Protein AF-B9EUJ3-F1 (afdb_monomer_lite)

pLDDT: mean 70.56, std 22.45, range [33.31, 98.31]

InterPro domains:
  IPR015418 Chromatin modification-related protein Eaf6 [PF09340] (2-78)
  IPR015418 Chromatin modification-related protein Eaf6 [PTHR13476] (1-131)

Structure (mmCIF, N/CA/C/O backbone):
data_AF-B9EUJ3-F1
#
_entry.id   AF-B9EUJ3-F1
#
loop_
_atom_site.group_PDB
_atom_site.id
_atom_site.type_symbol
_atom_site.label_atom_id
_atom_site.label_alt_id
_atom_site.label_comp_id
_atom_site.label_asym_id
_atom_site.label_entity_id
_atom_site.label_seq_id
_atom_site.pdbx_PDB_ins_code
_atom_site.Cartn_x
_atom_site.Cartn_y
_atom_site.Cartn_z
_atom_site.occupancy
_atom_site.B_iso_or_equiv
_atom_site.auth_seq_id
_atom_site.auth_comp_id
_atom_site.auth_asym_id
_atom_site.auth_atom_id
_atom_site.pdbx_PDB_model_num
ATOM 1 N N . MET A 1 1 ? 18.087 -2.895 -30.572 1.00 85.31 1 MET A N 1
ATOM 2 C CA . MET A 1 1 ? 16.834 -2.181 -30.228 1.00 85.31 1 MET A CA 1
ATOM 3 C C . MET A 1 1 ? 15.946 -3.010 -29.300 1.00 85.31 1 MET A C 1
ATOM 5 O O . MET A 1 1 ? 15.678 -2.553 -28.199 1.00 85.31 1 MET A O 1
ATOM 9 N N . LEU A 1 2 ? 15.560 -4.239 -29.675 1.00 95.38 2 LEU A N 1
ATOM 10 C CA . LEU A 1 2 ? 14.722 -5.115 -28.837 1.00 95.38 2 LEU A CA 1
ATOM 11 C C . LEU A 1 2 ? 15.351 -5.483 -27.478 1.00 95.38 2 LEU A C 1
ATOM 13 O O . LEU A 1 2 ? 14.677 -5.402 -26.458 1.00 95.38 2 LEU A O 1
ATOM 17 N N . SER A 1 3 ? 16.642 -5.834 -27.448 1.00 95.81 3 SER A N 1
ATOM 18 C CA . SER A 1 3 ? 17.356 -6.182 -26.207 1.00 95.81 3 SER A CA 1
ATOM 19 C C . SER A 1 3 ? 17.305 -5.060 -25.167 1.00 95.81 3 SER A C 1
ATOM 21 O O . SER A 1 3 ? 16.918 -5.293 -24.028 1.00 95.81 3 SER A O 1
ATOM 23 N N . ALA A 1 4 ? 17.597 -3.825 -25.581 1.00 96.25 4 ALA A N 1
ATOM 24 C CA . ALA A 1 4 ? 17.530 -2.649 -24.718 1.00 96.25 4 ALA A CA 1
ATOM 25 C C . ALA A 1 4 ? 16.116 -2.409 -24.155 1.00 96.25 4 ALA A C 1
ATOM 27 O O . ALA A 1 4 ? 15.971 -2.064 -22.983 1.00 96.25 4 ALA A O 1
ATOM 28 N N . LEU A 1 5 ? 15.067 -2.634 -24.959 1.00 97.56 5 LEU A N 1
ATOM 29 C CA . LEU A 1 5 ? 13.678 -2.537 -24.496 1.00 97.56 5 LEU A CA 1
ATOM 30 C C . LEU A 1 5 ? 13.334 -3.628 -23.473 1.00 97.56 5 LEU A C 1
ATOM 32 O O . LEU A 1 5 ? 12.688 -3.333 -22.470 1.00 97.56 5 LEU A O 1
ATOM 36 N N . MET A 1 6 ? 13.795 -4.864 -23.684 1.00 97.69 6 MET A N 1
ATOM 37 C CA . MET A 1 6 ? 13.608 -5.961 -22.725 1.00 97.69 6 MET A CA 1
ATOM 38 C C . MET A 1 6 ? 14.327 -5.686 -21.400 1.00 97.69 6 MET A C 1
ATOM 40 O O . MET A 1 6 ? 13.726 -5.855 -20.340 1.00 97.69 6 MET A O 1
ATOM 44 N N . SER A 1 7 ? 15.566 -5.188 -21.444 1.00 97.50 7 SER A N 1
ATOM 45 C CA . SER A 1 7 ? 16.309 -4.785 -20.244 1.00 97.50 7 SER A CA 1
ATOM 46 C C . SER A 1 7 ? 15.618 -3.641 -19.503 1.00 97.50 7 SER A C 1
ATOM 48 O O . SER A 1 7 ? 15.492 -3.691 -18.282 1.00 97.50 7 SER A O 1
ATOM 50 N N . LYS A 1 8 ? 15.109 -2.634 -20.227 1.00 97.81 8 LYS A N 1
ATOM 51 C CA . LYS A 1 8 ? 14.349 -1.532 -19.620 1.00 97.81 8 LYS A CA 1
ATOM 52 C C . LYS A 1 8 ? 13.073 -2.036 -18.945 1.00 97.81 8 LYS A C 1
ATOM 54 O O . LYS A 1 8 ? 12.788 -1.625 -17.826 1.00 97.81 8 LYS A O 1
ATOM 59 N N . ARG A 1 9 ? 12.331 -2.942 -19.593 1.00 97.69 9 ARG A N 1
ATOM 60 C CA . ARG A 1 9 ? 11.136 -3.566 -19.005 1.00 97.69 9 ARG A CA 1
ATOM 61 C C . ARG A 1 9 ? 11.478 -4.306 -17.712 1.00 97.69 9 ARG A C 1
ATOM 63 O O . ARG A 1 9 ? 10.799 -4.094 -16.718 1.00 97.69 9 ARG A O 1
ATOM 70 N N . ALA A 1 10 ? 12.536 -5.117 -17.718 1.00 98.00 10 ALA A N 1
ATOM 71 C CA . ALA A 1 10 ? 12.971 -5.856 -16.535 1.00 98.00 10 ALA A CA 1
ATOM 72 C C . ALA A 1 10 ? 13.354 -4.919 -15.376 1.00 98.00 10 ALA A C 1
ATOM 74 O O . ALA A 1 10 ? 12.935 -5.143 -14.246 1.00 98.00 10 ALA A O 1
ATOM 75 N N . LYS A 1 11 ? 14.074 -3.825 -15.665 1.00 98.06 11 LYS A N 1
ATOM 76 C CA . LYS A 1 11 ? 14.434 -2.819 -14.656 1.00 98.06 11 LYS A CA 1
ATOM 77 C C . LYS A 1 11 ? 13.201 -2.165 -14.030 1.00 98.06 11 LYS A C 1
ATOM 79 O O . LYS A 1 11 ? 13.127 -2.064 -12.815 1.00 98.06 11 LYS A O 1
ATOM 84 N N . LEU A 1 12 ? 12.227 -1.766 -14.850 1.00 98.25 12 LEU A N 1
ATOM 85 C CA . LEU A 1 12 ? 10.984 -1.160 -14.363 1.00 98.25 12 LEU A CA 1
ATOM 86 C C . LEU A 1 12 ? 10.153 -2.133 -13.521 1.00 98.25 12 LEU A C 1
ATOM 88 O O . LEU A 1 12 ? 9.542 -1.720 -12.544 1.00 98.25 12 LEU A O 1
ATOM 92 N N . GLN A 1 13 ? 10.134 -3.418 -13.880 1.00 97.81 13 GLN A N 1
ATOM 93 C CA . GLN A 1 13 ? 9.446 -4.443 -13.092 1.00 97.81 13 GLN A CA 1
ATOM 94 C C . GLN A 1 13 ? 10.099 -4.649 -11.722 1.00 97.81 13 GLN A C 1
ATOM 96 O O . GLN A 1 13 ? 9.392 -4.818 -10.732 1.00 97.81 13 GLN A O 1
ATOM 101 N N . GLU A 1 14 ? 11.430 -4.606 -11.654 1.00 98.12 14 GLU A N 1
ATOM 102 C CA . GLU A 1 14 ? 12.149 -4.696 -10.382 1.00 98.12 14 GLU A CA 1
ATOM 103 C C . GLU A 1 14 ? 11.945 -3.440 -9.523 1.00 98.12 14 GLU A C 1
ATOM 105 O O . GLU A 1 14 ? 11.680 -3.542 -8.328 1.00 98.12 14 GLU A O 1
ATOM 110 N N . GLU A 1 15 ? 11.993 -2.251 -10.132 1.00 98.31 15 GLU A N 1
ATOM 111 C CA . GLU A 1 15 ? 11.706 -0.989 -9.439 1.00 98.31 15 GLU A CA 1
ATOM 112 C C . GLU A 1 15 ? 10.272 -0.961 -8.890 1.00 98.31 15 GLU A C 1
ATOM 114 O O . GLU A 1 15 ? 10.076 -0.593 -7.733 1.00 98.31 15 GLU A O 1
ATOM 119 N N . LEU A 1 16 ? 9.283 -1.415 -9.673 1.00 97.88 16 LEU A N 1
ATOM 120 C CA . LEU A 1 16 ? 7.895 -1.544 -9.222 1.00 97.88 16 LEU A CA 1
ATOM 121 C C . LEU A 1 16 ? 7.796 -2.460 -7.997 1.00 97.88 16 LEU A C 1
ATOM 123 O O . LEU A 1 16 ? 7.251 -2.050 -6.977 1.00 97.88 16 LEU A O 1
ATOM 127 N N . ARG A 1 17 ? 8.390 -3.657 -8.067 1.00 97.69 17 ARG A N 1
ATOM 128 C CA . ARG A 1 17 ? 8.385 -4.623 -6.960 1.00 97.69 17 ARG A CA 1
ATOM 129 C C . ARG A 1 17 ? 9.043 -4.062 -5.699 1.00 97.69 17 ARG A C 1
ATOM 131 O O . ARG A 1 17 ? 8.573 -4.314 -4.592 1.00 97.69 17 ARG A O 1
ATOM 138 N N . SER A 1 18 ? 10.128 -3.306 -5.860 1.00 98.19 18 SER A N 1
ATOM 139 C CA . SER A 1 18 ? 10.814 -2.636 -4.753 1.00 98.19 18 SER A CA 1
ATOM 140 C C . SER A 1 18 ? 9.899 -1.623 -4.058 1.00 98.19 18 SER A C 1
ATOM 142 O O . SER A 1 18 ? 9.758 -1.650 -2.835 1.00 98.19 18 SER A O 1
ATOM 144 N N . ILE A 1 19 ? 9.208 -0.784 -4.838 1.00 98.25 19 ILE A N 1
ATOM 145 C CA . ILE A 1 19 ? 8.271 0.219 -4.316 1.00 98.25 19 ILE A CA 1
ATOM 146 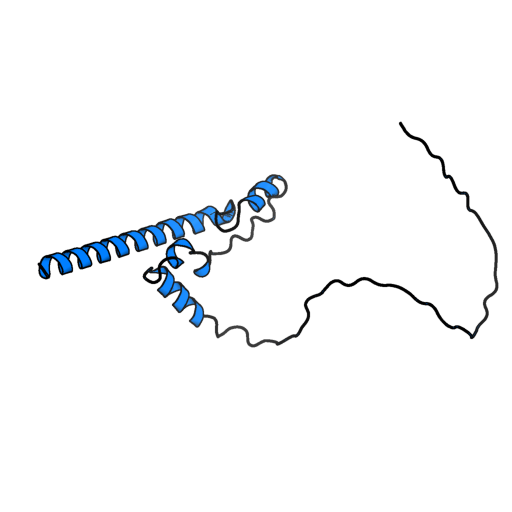C C . ILE A 1 19 ? 7.072 -0.452 -3.640 1.00 98.25 19 ILE A C 1
ATOM 148 O O . ILE A 1 19 ? 6.706 -0.067 -2.535 1.00 98.25 19 ILE A O 1
ATOM 152 N N . GLU A 1 20 ? 6.476 -1.470 -4.260 1.00 97.69 20 GLU A N 1
ATOM 153 C CA . GLU A 1 20 ? 5.342 -2.203 -3.680 1.00 97.69 20 GLU A CA 1
ATOM 154 C C . GLU A 1 20 ? 5.703 -2.826 -2.332 1.00 97.69 20 GLU A C 1
ATOM 156 O O . GLU A 1 20 ? 4.940 -2.725 -1.371 1.00 97.69 20 GLU A O 1
A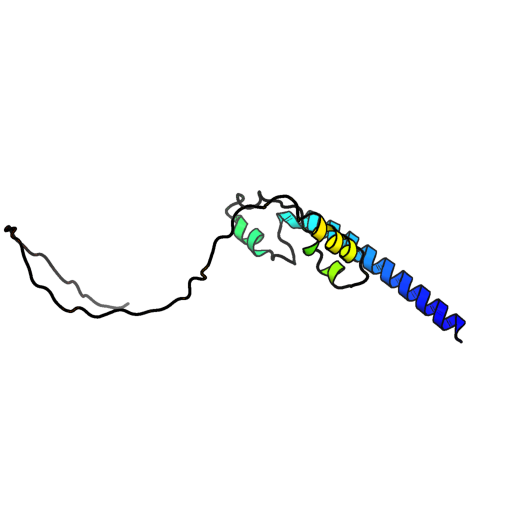TOM 161 N N . ARG A 1 21 ? 6.902 -3.409 -2.230 1.00 97.25 21 ARG A N 1
ATOM 162 C CA . ARG A 1 21 ? 7.416 -3.949 -0.971 1.00 97.25 21 ARG A CA 1
ATOM 163 C C . ARG A 1 21 ? 7.605 -2.860 0.082 1.00 97.25 21 ARG A C 1
ATOM 165 O O . ARG A 1 21 ? 7.231 -3.062 1.234 1.00 97.25 21 ARG A O 1
ATOM 172 N N . GLN A 1 22 ? 8.161 -1.716 -0.309 1.00 98.25 22 GLN A N 1
ATOM 173 C CA . GLN A 1 22 ? 8.357 -0.586 0.594 1.00 98.25 22 GLN A CA 1
ATOM 174 C C . GLN A 1 22 ? 7.019 -0.049 1.118 1.00 98.25 22 GLN A C 1
ATOM 176 O O . GLN A 1 22 ? 6.882 0.181 2.318 1.00 98.25 22 GLN A O 1
ATOM 181 N N . VAL A 1 23 ? 6.026 0.121 0.241 1.00 98.06 23 VAL A N 1
ATOM 182 C CA . VAL A 1 23 ? 4.673 0.551 0.626 1.00 98.06 23 VAL A CA 1
ATOM 183 C C . VAL A 1 23 ? 4.069 -0.435 1.620 1.00 98.06 23 VAL A C 1
ATOM 185 O O . VAL A 1 23 ? 3.586 -0.010 2.666 1.00 98.06 23 VAL A O 1
ATOM 188 N N . TYR A 1 24 ? 4.166 -1.737 1.347 1.00 97.06 24 TYR A N 1
ATOM 189 C CA . TYR A 1 24 ? 3.670 -2.784 2.240 1.00 97.06 24 TYR A CA 1
ATOM 190 C C . TYR A 1 24 ? 4.301 -2.723 3.640 1.00 97.06 24 TYR A C 1
ATOM 192 O O . TYR A 1 24 ? 3.603 -2.822 4.655 1.00 97.06 24 TYR A O 1
ATOM 200 N N . GLU A 1 25 ? 5.620 -2.548 3.721 1.00 96.81 25 GLU A N 1
ATOM 201 C CA . GLU A 1 25 ? 6.343 -2.466 4.993 1.00 96.81 25 GLU A CA 1
ATOM 202 C C . GLU A 1 25 ? 5.972 -1.197 5.769 1.00 96.81 25 GLU A C 1
ATOM 204 O O . GLU A 1 25 ? 5.586 -1.276 6.936 1.00 96.81 25 GLU A O 1
ATOM 209 N N . MET A 1 26 ? 5.993 -0.039 5.104 1.00 97.19 26 MET A N 1
ATOM 210 C CA . MET A 1 26 ? 5.612 1.238 5.710 1.00 97.19 26 MET A CA 1
ATOM 211 C C . MET A 1 26 ? 4.169 1.227 6.215 1.00 97.19 26 MET A C 1
ATOM 213 O O . MET A 1 26 ? 3.886 1.710 7.310 1.00 97.19 26 MET A O 1
ATOM 217 N N . GLU A 1 27 ? 3.255 0.659 5.433 1.00 95.00 27 GLU A N 1
ATOM 218 C CA . GLU A 1 27 ? 1.852 0.529 5.804 1.00 95.00 27 GLU A CA 1
ATOM 219 C C . GLU A 1 27 ? 1.672 -0.401 7.007 1.00 95.00 27 GLU A C 1
ATOM 221 O O . GLU A 1 27 ? 0.892 -0.092 7.905 1.00 95.00 27 GLU A O 1
ATOM 226 N N . THR A 1 28 ? 2.440 -1.495 7.079 1.00 93.19 28 THR A N 1
ATOM 227 C CA . THR A 1 28 ? 2.451 -2.392 8.247 1.00 93.19 28 THR A CA 1
ATOM 228 C C . THR A 1 28 ? 2.819 -1.629 9.515 1.00 93.19 28 THR A C 1
ATOM 230 O O . THR A 1 28 ? 2.077 -1.683 10.496 1.00 93.19 28 THR A O 1
ATOM 233 N N . THR A 1 29 ? 3.925 -0.886 9.485 1.00 93.81 29 THR A N 1
ATOM 234 C CA . THR A 1 29 ? 4.381 -0.079 10.623 1.00 93.81 29 THR A CA 1
ATOM 235 C C . THR A 1 29 ? 3.337 0.973 11.000 1.00 93.81 29 THR A C 1
ATOM 237 O O . THR A 1 29 ? 2.940 1.073 12.160 1.00 93.81 29 THR A O 1
ATOM 240 N N . TYR A 1 30 ? 2.794 1.691 10.012 1.00 93.94 30 TYR A N 1
ATOM 241 C CA . TYR A 1 30 ? 1.787 2.725 10.242 1.00 93.94 30 TYR A CA 1
ATOM 242 C C . TYR A 1 30 ? 0.507 2.183 10.896 1.00 93.94 30 TYR A C 1
ATOM 244 O O . TYR A 1 30 ? 0.006 2.767 11.860 1.00 93.94 30 TYR A O 1
ATOM 252 N N . LEU A 1 31 ? -0.038 1.067 10.404 1.00 90.69 31 LEU A N 1
ATOM 253 C CA . LEU A 1 31 ? -1.267 0.474 10.945 1.00 90.69 31 LEU A CA 1
ATOM 254 C C . LEU A 1 31 ? -1.066 -0.098 12.355 1.00 90.69 31 LEU A C 1
ATOM 256 O O . LEU A 1 31 ? -1.971 -0.017 13.188 1.00 90.69 31 LEU A O 1
ATOM 260 N N . GLN A 1 32 ? 0.119 -0.638 12.650 1.00 88.31 32 GLN A N 1
ATOM 261 C CA . GLN A 1 32 ? 0.459 -1.122 13.990 1.00 88.31 32 GLN A CA 1
ATOM 262 C C . GLN A 1 32 ? 0.537 0.020 15.011 1.00 88.31 32 GLN A C 1
ATOM 264 O O . GLN A 1 32 ? -0.020 -0.096 16.105 1.00 88.31 32 GLN A O 1
ATOM 269 N N . GLU A 1 33 ? 1.183 1.129 14.650 1.00 87.06 33 GLU A N 1
ATOM 270 C CA . GLU A 1 33 ? 1.404 2.274 15.541 1.00 87.06 33 GLU A CA 1
ATOM 271 C C . GLU A 1 33 ? 0.151 3.149 15.715 1.00 87.06 33 GLU A C 1
ATOM 273 O O . GLU A 1 33 ? -0.153 3.606 16.820 1.00 87.06 33 GLU A O 1
ATOM 278 N N . SER A 1 34 ? -0.625 3.356 14.645 1.00 84.38 34 SER A N 1
ATOM 279 C CA . SER A 1 34 ? -1.788 4.264 14.638 1.00 84.38 34 SER A CA 1
ATOM 280 C C . SER A 1 34 ? -3.060 3.689 15.273 1.00 84.38 34 SER A C 1
ATOM 282 O O . SER A 1 34 ? -4.043 4.409 15.463 1.00 84.38 34 SER A O 1
ATOM 284 N N . ASN A 1 35 ? -3.051 2.418 15.683 1.00 75.94 35 ASN A N 1
ATOM 285 C CA . ASN A 1 35 ? -4.216 1.732 16.256 1.00 75.94 35 ASN A CA 1
ATOM 286 C C . ASN A 1 35 ? -4.807 2.444 17.495 1.00 75.94 35 ASN A C 1
ATOM 288 O O . ASN A 1 35 ? -5.999 2.332 17.779 1.00 75.94 35 ASN A O 1
ATOM 292 N N . GLN A 1 36 ? -3.984 3.197 18.233 1.00 73.31 36 GLN A N 1
ATOM 293 C CA . GLN A 1 36 ? -4.399 3.894 19.456 1.00 73.31 36 GLN A CA 1
ATOM 294 C C . GLN A 1 36 ? -4.799 5.363 19.235 1.00 73.31 36 GLN A C 1
ATOM 296 O O . GLN A 1 36 ? -5.679 5.874 19.922 1.00 73.31 36 GLN A O 1
ATOM 301 N N . PHE A 1 37 ? -4.194 6.060 18.277 1.00 74.69 37 PHE A N 1
ATOM 302 C CA . PHE A 1 37 ? -4.310 7.523 18.176 1.00 74.69 37 PHE A CA 1
ATOM 303 C C . PHE A 1 37 ? -5.247 7.988 17.053 1.00 74.69 37 PHE A C 1
ATOM 305 O O . PHE A 1 37 ? -5.377 9.183 16.804 1.00 74.69 37 PHE A O 1
ATOM 312 N N . GLY A 1 38 ? -5.939 7.047 16.405 1.00 80.88 38 GLY A N 1
ATOM 313 C CA . GLY A 1 38 ? -6.642 7.297 15.151 1.00 80.88 38 GLY A CA 1
ATOM 314 C C . GLY A 1 38 ? -5.684 7.195 13.965 1.00 80.88 38 GLY A C 1
ATOM 315 O O . GLY A 1 38 ? -4.467 7.309 14.109 1.00 80.88 38 GLY A O 1
ATOM 316 N N . SER A 1 39 ? -6.236 6.945 12.784 1.00 87.12 39 SER A N 1
ATOM 317 C CA . SER A 1 39 ? -5.463 6.762 11.555 1.00 87.12 39 SER A CA 1
ATOM 318 C C . SER A 1 39 ? -6.080 7.566 10.419 1.00 87.12 39 SER A C 1
ATOM 320 O O . SER A 1 39 ? -7.259 7.913 10.468 1.00 87.12 39 SER A O 1
ATOM 322 N N . VAL A 1 40 ? -5.312 7.817 9.358 1.00 89.88 40 VAL A N 1
ATOM 323 C CA . VAL A 1 40 ? -5.809 8.460 8.127 1.00 89.88 40 VAL A CA 1
ATOM 324 C C . VAL A 1 40 ? -7.000 7.693 7.542 1.00 89.88 40 VAL A C 1
ATOM 326 O O . VAL A 1 40 ? -7.892 8.296 6.956 1.00 89.88 40 VAL A O 1
ATOM 329 N N . LEU A 1 41 ? -7.055 6.377 7.758 1.00 85.94 41 LEU A N 1
ATOM 330 C CA . LEU A 1 41 ? -8.118 5.518 7.240 1.00 85.94 41 LEU A CA 1
ATOM 331 C C . LEU A 1 41 ? -9.418 5.614 8.045 1.00 85.94 41 LEU A C 1
ATOM 333 O O . LEU A 1 41 ? -10.504 5.464 7.492 1.00 85.94 41 LEU A O 1
ATOM 337 N N . LYS A 1 42 ? -9.316 5.839 9.358 1.00 84.56 42 LYS A N 1
ATOM 338 C CA . LYS A 1 42 ? -10.460 5.811 10.282 1.00 84.56 42 LYS A CA 1
ATOM 339 C C . LYS A 1 42 ? -10.859 7.192 10.807 1.00 84.56 42 LYS A C 1
ATOM 341 O O . LYS A 1 42 ? -11.916 7.338 11.416 1.00 84.56 42 LYS A O 1
ATOM 346 N N . GLY A 1 43 ? -10.018 8.191 10.575 1.00 86.69 43 GLY A N 1
ATOM 347 C CA . GLY A 1 43 ? -10.137 9.523 11.142 1.00 86.69 43 GLY A CA 1
ATOM 348 C C . GLY A 1 43 ? -9.563 9.626 12.557 1.00 86.69 43 GLY A C 1
ATOM 349 O O . GLY A 1 43 ? -9.356 8.640 13.271 1.00 86.69 43 GLY A O 1
ATOM 350 N N . PHE A 1 44 ? -9.324 10.871 12.966 1.00 87.06 44 PHE A N 1
ATOM 351 C CA . PHE A 1 44 ? -8.755 11.227 14.271 1.00 87.06 44 PHE A CA 1
ATOM 352 C C . PHE A 1 44 ? -9.811 11.723 15.268 1.00 87.06 44 PHE A C 1
ATOM 354 O O . PHE A 1 44 ? -9.503 11.976 16.429 1.00 87.06 44 PHE A O 1
ATOM 361 N N . GLU A 1 45 ? -11.076 11.824 14.853 1.00 82.50 45 GLU A N 1
ATOM 362 C CA . GLU A 1 45 ? -12.173 12.347 15.678 1.00 82.50 45 GLU A CA 1
ATOM 363 C C . GLU A 1 45 ? -12.337 11.579 16.992 1.00 82.50 45 GLU A C 1
ATOM 365 O O . GLU A 1 45 ? -12.550 12.176 18.043 1.00 82.50 45 GLU A O 1
ATOM 370 N N . SER A 1 46 ? -12.173 10.252 16.953 1.00 74.62 46 SER A N 1
ATOM 371 C CA . SER A 1 46 ? -12.256 9.402 18.148 1.00 74.62 46 SER A CA 1
ATOM 372 C C . SER A 1 46 ? -11.168 9.731 19.169 1.00 74.62 46 SER A C 1
ATOM 374 O O . SER A 1 46 ? -11.425 9.711 20.370 1.00 74.62 46 SER A O 1
ATOM 376 N N . PHE A 1 47 ? -9.967 10.066 18.700 1.00 76.00 47 PHE A N 1
ATOM 377 C CA . PHE A 1 47 ? -8.864 10.472 19.562 1.00 76.00 47 PHE A CA 1
ATOM 378 C C . PHE A 1 47 ? -9.098 11.876 20.137 1.00 76.00 47 PHE A C 1
ATOM 380 O O . PHE A 1 47 ? -8.980 12.073 21.345 1.00 76.00 47 PHE A O 1
ATOM 387 N N . LEU A 1 48 ? -9.536 12.826 19.304 1.00 81.38 48 LEU A N 1
ATOM 388 C CA . LEU A 1 48 ? -9.823 14.205 19.717 1.00 81.38 48 LEU A CA 1
ATOM 389 C C . LEU A 1 48 ? -11.008 14.294 20.699 1.00 81.38 48 LEU A C 1
ATOM 391 O O . LEU A 1 48 ? -10.965 15.051 21.668 1.00 81.38 48 LEU A O 1
ATOM 395 N N . SER A 1 49 ? -12.046 13.481 20.494 1.00 73.81 49 SER A N 1
ATOM 396 C CA . SER A 1 49 ? -13.234 13.412 21.358 1.00 73.81 49 SER A CA 1
ATOM 397 C C . SER A 1 49 ? -12.962 12.682 22.686 1.00 73.81 49 SER A C 1
ATOM 399 O O . SER A 1 49 ? -13.585 12.968 23.710 1.00 73.81 49 SER A O 1
ATOM 401 N N . SER A 1 50 ? -11.966 11.786 22.715 1.00 61.22 50 SER A N 1
ATOM 402 C CA . SER A 1 50 ? -11.587 11.006 23.902 1.00 61.22 50 SER A CA 1
ATOM 403 C C . SER A 1 50 ? -10.838 11.809 24.977 1.00 61.22 50 SER A C 1
ATOM 405 O O . SER A 1 50 ? -10.582 11.257 26.051 1.00 61.22 50 SER A O 1
ATOM 407 N N . SER A 1 51 ? -10.535 13.097 24.759 1.00 59.97 51 SER A N 1
ATOM 408 C CA . SER A 1 51 ? -9.857 13.964 25.742 1.00 59.97 51 SER A CA 1
ATOM 409 C C . SER A 1 51 ? -10.557 14.007 27.116 1.00 59.97 51 SER A C 1
ATOM 411 O O . SER A 1 51 ? -9.903 14.247 28.127 1.00 59.97 51 SER A O 1
ATOM 413 N N . LYS A 1 52 ? -11.863 13.696 27.186 1.00 60.59 52 LYS A N 1
ATOM 414 C CA . LYS A 1 52 ? -12.636 13.652 28.442 1.00 60.59 52 LYS A CA 1
ATOM 415 C C . LYS A 1 52 ? -12.986 12.242 28.949 1.00 60.59 52 LYS A C 1
ATOM 417 O O . LYS A 1 52 ? -13.550 12.134 30.031 1.00 60.59 52 LYS A O 1
ATOM 422 N N . ASN A 1 53 ? -12.692 11.164 28.211 1.00 54.16 53 ASN A N 1
ATOM 423 C CA . ASN A 1 53 ? -13.032 9.800 28.644 1.00 54.16 53 ASN A CA 1
ATOM 424 C C . ASN A 1 53 ? -12.162 8.734 27.949 1.00 54.16 53 ASN A C 1
ATOM 426 O O . ASN A 1 53 ? -12.424 8.332 26.820 1.00 54.16 53 ASN A O 1
ATOM 430 N N . THR A 1 54 ? -11.139 8.236 28.646 1.00 55.72 54 THR A N 1
ATOM 431 C CA . THR A 1 54 ? -10.121 7.284 28.146 1.00 55.72 54 THR A CA 1
ATOM 432 C C . THR A 1 54 ? -10.596 5.822 28.076 1.00 55.72 54 THR A C 1
ATOM 434 O O . THR A 1 54 ? -9.804 4.902 27.863 1.00 55.72 54 THR A O 1
ATOM 437 N N . SER A 1 55 ? -11.893 5.558 28.255 1.00 55.47 55 SER A N 1
ATOM 438 C CA . SER A 1 55 ? -12.429 4.196 28.381 1.00 55.47 55 SER A CA 1
ATOM 439 C C . SER A 1 55 ? -12.611 3.457 27.046 1.00 55.47 55 SER A C 1
ATOM 441 O O . SER A 1 55 ? -12.624 2.225 27.044 1.00 55.47 55 SER A O 1
ATOM 443 N N . ASN A 1 56 ? -12.673 4.164 25.909 1.00 51.97 56 ASN A N 1
ATOM 444 C CA . ASN A 1 56 ? -12.913 3.567 24.584 1.00 51.97 56 ASN A CA 1
ATOM 445 C C . ASN A 1 56 ? -11.645 3.110 23.836 1.0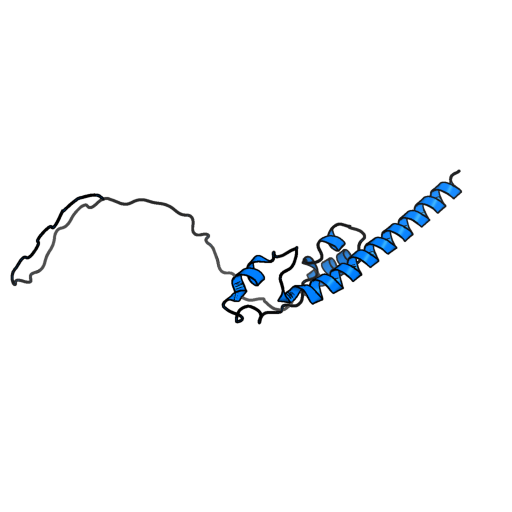0 51.97 56 ASN A C 1
ATOM 447 O O . ASN A 1 56 ? -11.752 2.421 22.822 1.00 51.97 56 ASN A O 1
ATOM 451 N N . LEU A 1 57 ? -10.451 3.409 24.359 1.00 55.19 57 LEU A N 1
ATOM 452 C CA . LEU A 1 57 ? -9.169 3.027 23.750 1.00 55.19 57 LEU A CA 1
ATOM 453 C C . LEU A 1 57 ? -8.851 1.520 23.881 1.00 55.19 57 LEU A C 1
ATOM 455 O O . LEU A 1 57 ? -7.950 0.989 23.239 1.00 55.19 57 LEU A O 1
ATOM 459 N N . LYS A 1 58 ? -9.612 0.793 24.706 1.00 52.69 58 LYS A N 1
ATOM 460 C CA . LYS A 1 58 ? -9.289 -0.576 25.144 1.00 52.69 58 LYS A CA 1
ATOM 461 C C . LYS A 1 58 ? -9.578 -1.685 24.132 1.00 52.69 58 LYS A C 1
ATOM 463 O O . LYS A 1 58 ? -9.351 -2.850 24.439 1.00 52.69 58 LYS A O 1
ATOM 468 N N . ARG A 1 59 ? -10.061 -1.369 22.930 1.00 56.91 59 ARG A N 1
ATOM 469 C CA . ARG A 1 59 ? -10.180 -2.359 21.847 1.00 56.91 59 ARG A CA 1
ATOM 470 C C . ARG A 1 59 ? -9.181 -2.050 20.742 1.00 56.91 59 ARG A C 1
ATOM 472 O O . ARG A 1 59 ? -9.579 -1.845 19.599 1.00 56.91 59 ARG A O 1
ATOM 479 N N . SER A 1 60 ? -7.896 -2.051 21.109 1.00 60.59 60 SER A N 1
ATOM 480 C CA . SER A 1 60 ? -6.806 -2.335 20.171 1.00 60.59 60 SER A CA 1
ATOM 481 C C . SER A 1 60 ? -7.159 -3.647 19.472 1.00 60.59 60 SER A C 1
ATOM 483 O O . SER A 1 60 ? -7.148 -4.719 20.081 1.00 60.59 60 SER A O 1
ATOM 485 N N . ARG A 1 61 ? -7.628 -3.551 18.228 1.00 72.75 61 ARG A N 1
ATOM 486 C CA . ARG A 1 61 ? -7.858 -4.718 17.375 1.00 72.75 61 ARG A CA 1
ATOM 487 C C . ARG A 1 61 ? -6.653 -4.851 16.467 1.00 72.75 61 ARG A C 1
ATOM 489 O O . ARG A 1 61 ? -6.069 -3.848 16.077 1.00 72.75 61 ARG A O 1
ATOM 496 N N . LYS A 1 62 ? -6.270 -6.083 16.146 1.00 79.69 62 LYS A N 1
ATOM 497 C CA . LYS A 1 62 ? -5.284 -6.310 15.088 1.00 79.69 62 LYS A CA 1
ATOM 498 C C . LYS A 1 62 ? -5.855 -5.725 13.793 1.00 79.69 62 LYS A C 1
ATOM 500 O O . LYS A 1 62 ? -7.041 -5.944 13.526 1.00 79.69 62 LYS A O 1
ATOM 505 N N . PHE A 1 63 ? -5.046 -4.956 13.065 1.00 85.44 63 PHE A N 1
ATOM 506 C CA . PHE A 1 63 ? -5.450 -4.454 11.754 1.00 85.44 63 PHE A CA 1
ATOM 507 C C . PHE A 1 63 ? -5.710 -5.652 10.835 1.00 85.44 63 PHE A C 1
ATOM 509 O O . PHE A 1 63 ? -5.065 -6.697 10.969 1.00 85.44 63 PHE A O 1
ATOM 516 N N . GLN A 1 64 ? -6.706 -5.530 9.967 1.00 87.50 64 GLN A N 1
ATOM 517 C CA . GLN A 1 64 ? -7.057 -6.584 9.014 1.00 87.50 64 GLN A CA 1
ATOM 518 C C . GLN A 1 64 ? -6.266 -6.410 7.718 1.00 87.50 64 GLN A C 1
ATOM 520 O O . GLN A 1 64 ? -5.843 -5.300 7.397 1.00 87.50 64 GLN A O 1
ATOM 525 N N . ALA A 1 65 ? -6.093 -7.489 6.949 1.00 87.50 65 ALA A N 1
ATOM 526 C CA . ALA A 1 65 ? -5.449 -7.411 5.633 1.00 87.50 65 ALA A CA 1
ATOM 527 C C . ALA A 1 65 ? -6.161 -6.398 4.712 1.00 87.50 65 ALA A C 1
ATOM 529 O O . ALA A 1 65 ? -5.508 -5.640 4.001 1.00 87.50 65 ALA A O 1
ATOM 530 N N . ASP A 1 66 ? -7.488 -6.310 4.816 1.00 89.06 66 ASP A N 1
ATOM 531 C CA . ASP A 1 66 ? -8.353 -5.381 4.080 1.00 89.06 66 ASP A CA 1
ATOM 532 C C . ASP A 1 66 ? -8.104 -3.899 4.427 1.00 89.06 66 ASP A C 1
ATOM 534 O O . ASP A 1 66 ? -8.489 -3.012 3.668 1.00 89.06 66 ASP A O 1
ATOM 538 N N . GLU A 1 67 ? -7.459 -3.600 5.563 1.00 90.56 67 GLU A N 1
ATOM 539 C CA . GLU A 1 67 ? -7.119 -2.225 5.962 1.00 90.56 67 GLU A CA 1
ATOM 540 C C . GLU A 1 67 ? -5.864 -1.701 5.237 1.00 90.56 67 GLU A C 1
ATOM 542 O O . GLU A 1 67 ? -5.551 -0.516 5.337 1.00 90.56 67 GLU A O 1
ATOM 547 N N . ARG A 1 68 ? -5.167 -2.547 4.464 1.00 93.81 68 ARG A N 1
ATOM 548 C CA . ARG A 1 68 ? -3.960 -2.196 3.697 1.00 93.81 68 ARG A CA 1
ATOM 549 C C . ARG A 1 68 ? -4.278 -1.486 2.371 1.00 93.81 68 ARG A C 1
ATOM 551 O O . ARG A 1 68 ? -3.899 -1.954 1.297 1.00 93.81 68 ARG A O 1
ATOM 558 N N . LEU A 1 69 ? -5.025 -0.382 2.416 1.00 94.06 69 LEU A N 1
ATOM 559 C CA . LEU A 1 69 ? -5.535 0.293 1.214 1.00 94.06 69 LEU A CA 1
ATOM 560 C C . LEU A 1 69 ? -4.441 0.735 0.229 1.00 94.06 69 LEU A C 1
ATOM 562 O O . LEU A 1 69 ? -4.679 0.715 -0.979 1.00 94.06 69 LEU A O 1
ATOM 566 N N . PHE A 1 70 ? -3.257 1.129 0.706 1.00 96.06 70 PHE A N 1
ATOM 567 C CA . PHE A 1 70 ? -2.174 1.560 -0.180 1.00 96.06 70 PHE A CA 1
ATOM 568 C C . PHE A 1 70 ? -1.575 0.370 -0.918 1.00 96.06 70 PHE A C 1
ATOM 570 O O . PHE A 1 70 ? -1.433 0.416 -2.139 1.00 96.06 70 PHE A O 1
ATOM 577 N N . SER A 1 71 ? -1.296 -0.726 -0.216 1.00 96.69 71 SER A N 1
ATOM 578 C CA . SER A 1 71 ? -0.817 -1.951 -0.853 1.00 96.69 71 SER A CA 1
ATOM 579 C C . SER A 1 71 ? -1.866 -2.552 -1.789 1.00 96.69 71 SER A C 1
ATOM 581 O O . SER A 1 71 ? -1.521 -2.962 -2.892 1.00 96.69 71 SER A O 1
ATOM 583 N N . LEU A 1 72 ? -3.146 -2.542 -1.403 1.00 96.00 72 LEU A N 1
ATOM 584 C CA . LEU A 1 72 ? -4.259 -3.052 -2.214 1.00 96.00 72 LEU A CA 1
ATOM 585 C C . LEU A 1 72 ? -4.599 -2.165 -3.423 1.00 96.00 72 LEU A C 1
ATOM 587 O O . LEU A 1 72 ? -5.360 -2.586 -4.293 1.00 96.00 72 LEU A O 1
ATOM 591 N N . SER A 1 73 ? -4.026 -0.961 -3.518 1.00 95.62 73 SER A N 1
ATOM 592 C CA . SER A 1 73 ? -4.162 -0.113 -4.707 1.00 95.62 73 SER A CA 1
ATOM 593 C C . SER A 1 73 ? -3.374 -0.637 -5.917 1.00 95.62 73 SER A C 1
ATOM 595 O O . SER A 1 73 ? -3.669 -0.245 -7.048 1.00 95.62 73 SER A O 1
ATOM 597 N N . SER A 1 74 ? -2.419 -1.553 -5.701 1.00 95.88 74 SER A N 1
ATOM 598 C CA . SER A 1 74 ? -1.727 -2.275 -6.768 1.00 95.88 74 SER A CA 1
ATOM 599 C C . SER A 1 74 ? -2.121 -3.749 -6.782 1.00 95.88 74 SER A C 1
ATOM 601 O O . SER A 1 74 ? -1.950 -4.469 -5.802 1.00 95.88 74 SER A O 1
ATOM 603 N N . VAL A 1 75 ? -2.585 -4.224 -7.939 1.00 95.62 75 VAL A N 1
ATOM 604 C CA . VAL A 1 75 ? -2.967 -5.631 -8.152 1.00 95.62 75 VAL A CA 1
ATOM 605 C C . VAL A 1 75 ? -1.778 -6.596 -8.136 1.00 95.62 75 VAL A C 1
ATOM 607 O O . VAL A 1 75 ? -1.983 -7.803 -8.058 1.00 95.62 75 VAL A O 1
ATOM 610 N N . THR A 1 76 ? -0.549 -6.083 -8.235 1.00 95.12 76 THR A N 1
ATOM 611 C CA . THR A 1 76 ? 0.695 -6.868 -8.177 1.00 95.12 76 THR A CA 1
ATOM 612 C C . THR A 1 76 ? 1.382 -6.811 -6.813 1.00 95.12 76 THR A C 1
ATOM 614 O O . THR A 1 76 ? 2.441 -7.410 -6.640 1.00 95.12 76 THR A O 1
ATOM 617 N N . SER A 1 77 ? 0.781 -6.122 -5.839 1.00 94.31 77 SER A N 1
ATOM 618 C CA . SER A 1 77 ? 1.351 -5.961 -4.504 1.00 94.31 77 SER A CA 1
ATOM 619 C C . SER A 1 77 ? 1.300 -7.253 -3.678 1.00 94.31 77 SER A C 1
ATOM 621 O O . SER A 1 77 ? 0.296 -7.968 -3.737 1.00 94.31 77 SER A O 1
ATOM 623 N N . PRO A 1 78 ? 2.295 -7.503 -2.802 1.00 90.88 78 PRO A N 1
ATOM 624 C CA . PRO A 1 78 ? 2.287 -8.634 -1.868 1.00 90.88 78 PRO A CA 1
ATOM 625 C C . PRO A 1 78 ? 1.031 -8.738 -0.985 1.00 90.88 78 PRO A C 1
ATOM 627 O O . PRO A 1 78 ? 0.645 -9.832 -0.584 1.00 90.88 78 PRO A O 1
ATOM 630 N N . ALA A 1 79 ? 0.363 -7.616 -0.686 1.00 91.69 79 ALA A N 1
ATOM 631 C CA . ALA A 1 79 ? -0.857 -7.625 0.128 1.00 91.69 79 ALA A CA 1
ATOM 632 C C . ALA A 1 79 ? -2.035 -8.344 -0.545 1.00 91.69 79 ALA A C 1
ATOM 634 O O . ALA A 1 79 ? -2.942 -8.805 0.147 1.00 91.69 79 ALA A O 1
ATOM 635 N N . VAL A 1 80 ? -2.048 -8.426 -1.879 1.00 89.69 80 VAL A N 1
ATOM 636 C CA . VAL A 1 80 ? -3.131 -9.076 -2.627 1.00 89.69 80 VAL A CA 1
ATOM 637 C C . VAL A 1 80 ? -3.147 -10.575 -2.337 1.00 89.69 80 VAL A C 1
ATOM 639 O O . VAL A 1 80 ? -4.217 -11.132 -2.088 1.00 89.69 80 VAL A O 1
ATOM 642 N N . ASP A 1 81 ? -1.971 -11.202 -2.283 1.00 84.50 81 ASP A N 1
ATOM 643 C CA . ASP A 1 81 ? -1.824 -12.624 -1.970 1.00 84.50 81 ASP A CA 1
ATOM 644 C C . ASP A 1 81 ? -2.315 -12.932 -0.544 1.00 84.50 81 ASP A C 1
ATOM 646 O O . ASP A 1 81 ? -3.071 -13.882 -0.334 1.00 84.50 81 ASP A O 1
ATOM 650 N N . GLU A 1 82 ? -1.968 -12.085 0.432 1.00 84.25 82 GLU A N 1
ATOM 651 C CA . GLU A 1 82 ? -2.430 -12.212 1.824 1.00 84.25 82 GLU A CA 1
ATOM 652 C C . GLU A 1 82 ? -3.944 -12.026 1.956 1.00 84.25 82 GLU A C 1
ATOM 654 O O . GLU A 1 82 ? -4.619 -12.795 2.643 1.00 84.25 82 GLU A O 1
ATOM 659 N N . HIS A 1 83 ? -4.493 -11.019 1.278 1.00 84.19 83 HIS A N 1
ATOM 660 C CA . HIS A 1 83 ? -5.924 -10.736 1.282 1.00 84.19 83 HIS A CA 1
ATOM 661 C C . HIS A 1 83 ? -6.732 -11.868 0.623 1.00 84.19 83 HIS A C 1
ATOM 663 O O . HIS A 1 83 ? -7.836 -12.197 1.063 1.00 84.19 83 HIS A O 1
ATOM 669 N N . MET A 1 84 ? -6.199 -12.501 -0.427 1.00 75.88 84 MET A N 1
ATOM 670 C CA . MET A 1 84 ? -6.827 -13.668 -1.051 1.00 75.88 84 MET A CA 1
ATOM 671 C C . MET A 1 84 ? -6.726 -14.922 -0.175 1.00 75.88 84 MET A C 1
ATOM 673 O O . MET A 1 84 ? -7.718 -15.641 -0.057 1.00 75.88 84 MET A O 1
ATOM 677 N N . ALA A 1 85 ? -5.586 -15.158 0.480 1.00 73.06 85 ALA A N 1
ATOM 678 C CA . ALA A 1 85 ? -5.395 -16.293 1.384 1.00 73.06 85 ALA A CA 1
ATOM 679 C C . ALA A 1 85 ? -6.272 -16.197 2.649 1.00 73.06 85 ALA A C 1
ATOM 681 O O . ALA A 1 85 ? -6.857 -17.190 3.077 1.00 73.06 85 ALA A O 1
ATOM 682 N N . GLY A 1 86 ? -6.449 -14.995 3.208 1.00 61.12 86 GLY A N 1
ATOM 683 C CA . GLY A 1 86 ? -7.281 -14.763 4.397 1.00 61.12 86 GLY A CA 1
ATOM 684 C C . GLY A 1 86 ? -8.788 -14.976 4.188 1.00 61.12 86 GLY A C 1
ATOM 685 O O . GLY A 1 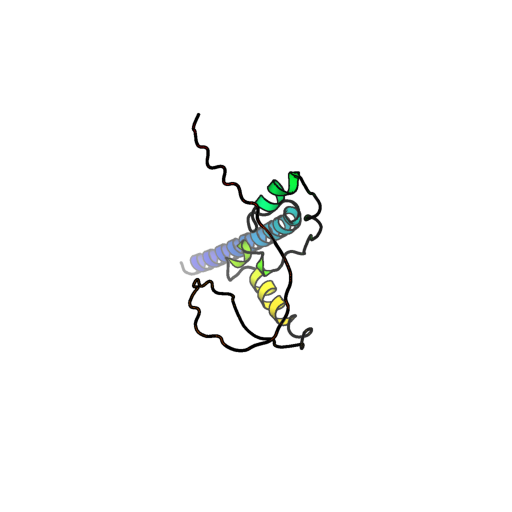86 ? -9.530 -15.102 5.161 1.00 61.12 86 GLY A O 1
ATOM 686 N N . ARG A 1 87 ? -9.263 -15.049 2.935 1.00 58.44 87 ARG A N 1
ATOM 687 C CA . ARG A 1 87 ? -10.668 -15.364 2.611 1.00 58.44 87 ARG A CA 1
ATOM 688 C C . ARG A 1 87 ? -11.002 -16.854 2.695 1.00 58.44 87 ARG A C 1
ATOM 690 O O . ARG A 1 87 ? -12.184 -17.182 2.811 1.00 58.44 87 ARG A O 1
ATOM 697 N N . ASP A 1 88 ? -10.007 -17.732 2.610 1.00 52.06 88 ASP A N 1
ATOM 698 C CA . ASP A 1 88 ? -10.211 -19.187 2.639 1.00 52.06 88 ASP A CA 1
ATOM 699 C C . ASP A 1 88 ? -10.261 -19.736 4.078 1.00 52.06 88 ASP A C 1
ATOM 701 O O . ASP A 1 88 ? -11.011 -20.664 4.369 1.00 52.06 88 ASP A O 1
ATOM 705 N N . ASP A 1 89 ? -9.595 -19.065 5.022 1.00 50.03 89 ASP A N 1
ATOM 706 C CA . ASP A 1 89 ? -9.520 -19.461 6.442 1.00 50.03 89 ASP A CA 1
ATOM 707 C C . ASP A 1 89 ? -10.782 -19.089 7.267 1.00 50.03 89 ASP A C 1
ATOM 709 O O . ASP A 1 89 ? -10.840 -19.223 8.488 1.00 50.03 89 ASP A O 1
ATOM 713 N N . GLY A 1 90 ? -11.834 -18.589 6.604 1.00 49.41 90 GLY A N 1
ATOM 714 C CA . GLY A 1 90 ? -13.071 -18.104 7.232 1.00 49.41 90 GLY A CA 1
ATOM 715 C C . GLY A 1 90 ? -14.287 -19.031 7.119 1.00 49.41 90 GLY A C 1
ATOM 716 O O . GLY A 1 90 ? -15.377 -18.651 7.553 1.00 49.41 90 GLY A O 1
ATOM 717 N N . ARG A 1 91 ? -14.159 -20.224 6.519 1.00 49.28 91 ARG A N 1
ATOM 718 C CA . ARG A 1 91 ? -15.296 -21.137 6.272 1.00 49.28 91 ARG A CA 1
ATOM 719 C C . ARG A 1 91 ? -15.532 -22.224 7.330 1.00 49.28 91 ARG A C 1
ATOM 721 O O . ARG A 1 91 ? -16.328 -23.118 7.058 1.00 49.28 91 ARG A O 1
ATOM 728 N N . GLU A 1 92 ? -14.949 -22.153 8.532 1.00 44.66 92 GLU A N 1
ATOM 729 C CA . GLU A 1 92 ? -15.145 -23.237 9.519 1.00 44.66 92 GLU A CA 1
ATOM 730 C C . GLU A 1 92 ? -15.383 -22.860 10.993 1.00 44.66 92 GLU A C 1
ATOM 732 O O . GLU A 1 92 ? -15.186 -23.695 11.861 1.00 44.66 92 GLU A O 1
ATOM 737 N N . TYR A 1 93 ? -15.923 -21.686 11.339 1.00 46.94 93 TYR A N 1
ATOM 738 C CA . TYR A 1 93 ? -16.585 -21.539 12.654 1.00 46.94 93 TYR A CA 1
ATOM 739 C C . TYR A 1 93 ? -17.789 -20.598 12.578 1.00 46.94 93 TYR A C 1
ATOM 741 O O . TYR A 1 93 ? -17.682 -19.391 12.777 1.00 46.94 93 TYR A O 1
ATOM 749 N N . GLY A 1 94 ? -18.969 -21.163 12.298 1.00 43.50 94 GLY A N 1
ATOM 750 C CA . GLY A 1 94 ? -20.219 -20.406 12.390 1.00 43.50 94 GLY A CA 1
ATOM 751 C C . GLY A 1 94 ? -21.409 -20.929 11.591 1.00 43.50 94 GLY A C 1
ATOM 752 O O . GLY A 1 94 ? -22.177 -20.122 11.075 1.00 43.50 94 GLY A O 1
ATOM 753 N N . SER A 1 95 ? -21.617 -22.246 11.487 1.00 49.91 95 SER A N 1
ATOM 754 C CA . SER A 1 95 ? -22.936 -22.758 11.086 1.00 49.91 95 SER A CA 1
ATOM 755 C C . SER A 1 95 ? -23.916 -22.527 12.237 1.00 49.91 95 SER A C 1
ATOM 757 O O . SER A 1 95 ? -24.003 -23.315 13.177 1.00 49.91 95 SER A O 1
ATOM 759 N N . GLY A 1 96 ? -24.600 -21.383 12.219 1.00 48.72 96 GLY A N 1
ATOM 760 C CA . GLY A 1 96 ? -25.460 -20.992 13.326 1.00 48.72 96 GLY A CA 1
ATOM 761 C C . GLY A 1 96 ? -26.336 -19.779 13.048 1.00 48.72 96 GLY A C 1
ATOM 762 O O . GLY A 1 96 ? -26.093 -18.705 13.582 1.00 48.72 96 GLY A O 1
ATOM 763 N N . ARG A 1 97 ? -27.451 -20.032 12.352 1.00 44.31 97 ARG A N 1
ATOM 764 C CA . ARG A 1 97 ? -28.734 -19.309 12.467 1.00 44.31 97 ARG A CA 1
ATOM 765 C C . ARG A 1 97 ? -28.933 -18.080 11.569 1.00 44.31 97 ARG A C 1
ATOM 767 O O . ARG A 1 97 ? -28.745 -16.930 11.947 1.00 44.31 97 ARG A O 1
ATOM 774 N N . SER A 1 98 ? -29.532 -18.356 10.417 1.00 56.28 98 SER A N 1
ATOM 775 C CA . SER A 1 98 ? -30.349 -17.426 9.641 1.00 56.28 98 SER A CA 1
ATOM 776 C C . SER A 1 98 ? -31.490 -16.817 10.478 1.00 56.28 98 SER A C 1
ATOM 778 O O . SER A 1 98 ? -32.434 -17.512 10.860 1.00 56.28 98 SER A O 1
ATOM 780 N N . LYS A 1 99 ? -31.426 -15.505 10.716 1.00 50.22 99 LYS A N 1
ATOM 781 C CA . LYS A 1 99 ? -32.565 -14.588 10.909 1.00 50.22 99 LYS A CA 1
ATOM 782 C C . LYS A 1 99 ? -32.142 -13.283 10.222 1.00 50.22 99 LYS A C 1
ATOM 784 O O . LYS A 1 99 ? -31.097 -12.748 10.546 1.00 50.22 99 LYS A O 1
ATOM 789 N N . GLY A 1 100 ? -32.798 -12.797 9.179 1.00 36.72 100 GLY A N 1
ATOM 790 C CA . GLY A 1 100 ? -34.232 -12.575 9.110 1.00 36.72 100 GLY A CA 1
ATOM 791 C C . GLY A 1 100 ? -34.484 -11.081 9.311 1.00 36.72 100 GLY A C 1
ATOM 792 O O . GLY A 1 100 ? -34.731 -10.666 10.430 1.00 36.72 100 GLY A O 1
ATOM 793 N N . ALA A 1 101 ? -34.406 -10.344 8.201 1.00 44.28 101 ALA A N 1
ATOM 794 C CA . ALA A 1 101 ? -35.216 -9.179 7.853 1.00 44.28 101 ALA A CA 1
ATOM 795 C C . ALA A 1 101 ? -35.170 -7.870 8.686 1.00 44.28 101 ALA A C 1
ATOM 797 O O . ALA A 1 101 ? -35.232 -7.835 9.908 1.00 44.28 101 ALA A O 1
ATOM 798 N N . THR A 1 102 ? -35.276 -6.789 7.903 1.00 42.75 102 THR A N 1
ATOM 799 C CA . THR A 1 102 ? -35.845 -5.457 8.185 1.00 42.75 102 THR A CA 1
ATOM 800 C C . THR A 1 102 ? -34.917 -4.340 8.680 1.00 42.75 102 THR A C 1
ATOM 802 O O . THR A 1 102 ? -34.566 -4.211 9.845 1.00 42.75 102 THR A O 1
ATOM 805 N N . THR A 1 103 ? -34.600 -3.461 7.728 1.00 49.53 103 THR A N 1
ATOM 806 C CA . THR A 1 103 ? -34.324 -2.030 7.898 1.00 49.53 103 THR A CA 1
ATOM 807 C C . THR A 1 103 ? -35.526 -1.308 8.528 1.00 49.53 103 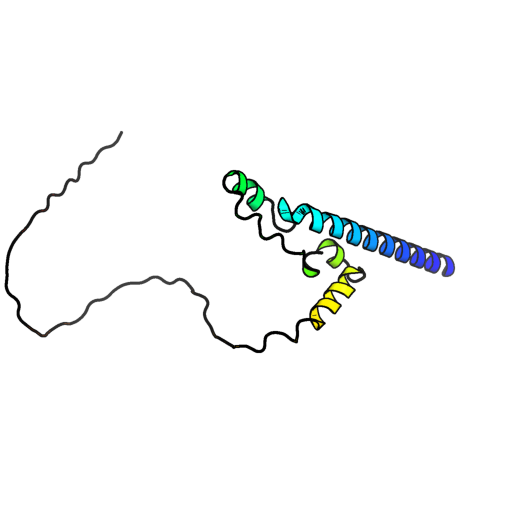THR A C 1
ATOM 809 O O . THR A 1 103 ? -36.648 -1.560 8.076 1.00 49.53 103 THR A O 1
ATOM 812 N N . PRO A 1 104 ? -35.361 -0.355 9.463 1.00 46.12 104 PRO A N 1
ATOM 813 C CA . PRO A 1 104 ? -36.439 0.559 9.810 1.00 46.12 104 PRO A CA 1
ATOM 814 C C . PRO A 1 104 ? -36.394 1.767 8.864 1.00 46.12 104 PRO A C 1
ATOM 816 O O . PRO A 1 104 ? -35.475 2.583 8.917 1.00 46.12 104 PRO A O 1
ATOM 819 N N . ALA A 1 105 ? -37.385 1.865 7.977 1.00 38.06 105 ALA A N 1
ATOM 820 C CA . ALA A 1 105 ? -37.660 3.069 7.202 1.00 38.06 105 ALA A CA 1
ATOM 821 C C . ALA A 1 105 ? -38.742 3.902 7.911 1.00 38.06 105 ALA A C 1
ATOM 823 O O . ALA A 1 105 ? -39.763 3.386 8.359 1.00 38.06 105 ALA A O 1
ATOM 824 N N . ASN A 1 106 ? -38.451 5.193 8.014 1.00 42.72 106 ASN A N 1
ATOM 825 C CA . ASN A 1 106 ? -39.242 6.290 8.563 1.00 42.72 106 ASN A CA 1
ATOM 826 C C . ASN A 1 106 ? -40.616 6.461 7.868 1.00 42.72 106 ASN A C 1
ATOM 828 O O . ASN A 1 106 ? -40.710 6.258 6.659 1.00 42.72 106 ASN A O 1
ATOM 832 N N . GLY A 1 107 ? -41.658 6.903 8.590 1.00 36.59 107 GLY A N 1
ATOM 833 C CA . GLY A 1 107 ? -42.963 7.231 7.990 1.00 36.59 107 GLY A CA 1
ATOM 834 C C . GLY A 1 107 ? -44.029 7.734 8.975 1.00 36.59 107 GLY A C 1
ATOM 835 O O . GLY A 1 107 ? -44.491 6.998 9.840 1.00 36.59 107 GLY A O 1
ATOM 836 N N . GLN A 1 108 ? -44.408 9.003 8.819 1.00 40.31 108 GLN A N 1
ATOM 837 C CA . GLN A 1 108 ? -45.407 9.779 9.570 1.00 40.31 108 GLN A CA 1
ATOM 838 C C . GLN A 1 108 ? -46.861 9.282 9.398 1.00 40.31 108 GLN A C 1
ATOM 840 O O . GLN A 1 108 ? -47.216 8.761 8.346 1.00 40.31 108 GLN A O 1
ATOM 845 N N . GLY A 1 109 ? -47.735 9.592 10.374 1.00 35.75 109 GLY A N 1
ATOM 846 C CA . GLY A 1 109 ? -49.176 9.799 10.122 1.00 35.75 109 GLY A CA 1
ATOM 847 C C . GLY A 1 109 ? -50.165 9.211 11.145 1.00 35.75 109 GLY A C 1
ATOM 848 O O . GLY A 1 109 ? -50.526 8.042 11.078 1.00 35.75 109 GLY A O 1
ATOM 849 N N . LYS A 1 110 ? -50.692 10.051 12.047 1.00 41.41 110 LYS A N 1
ATOM 850 C CA . LYS A 1 110 ? -52.062 9.930 12.621 1.00 41.41 110 LYS A CA 1
ATOM 851 C C . LYS A 1 110 ? -53.048 10.687 11.686 1.00 41.41 110 LYS A C 1
ATOM 853 O O . LYS A 1 110 ? -52.528 11.415 10.841 1.00 41.41 110 LYS A O 1
ATOM 858 N N . PRO A 1 111 ? -54.401 10.712 11.854 1.00 53.78 111 PRO A N 1
ATOM 859 C CA . PRO A 1 111 ? -55.343 9.975 12.735 1.00 53.78 111 PRO A CA 1
ATOM 860 C C . PRO A 1 111 ? -56.650 9.476 12.026 1.00 53.78 111 PRO A C 1
ATOM 862 O O . PRO A 1 111 ? -56.983 9.941 10.944 1.00 53.78 111 PRO A O 1
ATOM 865 N N . LYS A 1 112 ? -57.502 8.664 12.693 1.00 35.94 112 LYS A N 1
ATOM 866 C CA . LYS A 1 112 ? -58.958 8.958 12.854 1.00 35.94 112 LYS A CA 1
ATOM 867 C C . LYS A 1 112 ? -59.682 7.987 13.804 1.00 35.94 112 LYS A C 1
ATOM 869 O O . LYS A 1 112 ? -59.624 6.774 13.647 1.00 35.94 112 LYS A O 1
ATOM 874 N N . LYS A 1 113 ? -60.395 8.571 14.777 1.00 38.16 113 LYS A N 1
ATOM 875 C CA . LYS A 1 113 ? -61.378 7.942 15.678 1.00 38.16 113 LYS A CA 1
ATOM 876 C C . LYS A 1 113 ? -62.653 7.562 14.915 1.00 38.16 113 LYS A C 1
ATOM 878 O O . LYS A 1 113 ? -63.135 8.362 14.118 1.00 38.16 113 LYS A O 1
ATOM 883 N N . GLY A 1 114 ? -63.274 6.447 15.298 1.00 33.31 114 GLY A N 1
ATOM 884 C CA . GLY A 1 114 ? -64.682 6.164 15.020 1.00 33.31 114 GLY A CA 1
ATOM 885 C C . GLY A 1 114 ? -65.207 4.984 15.844 1.00 33.31 114 GLY A C 1
ATOM 886 O O . GLY A 1 114 ? -64.734 3.871 15.669 1.00 33.31 114 GLY A O 1
ATOM 887 N N . GLY A 1 115 ? -66.189 5.242 16.717 1.00 35.75 115 GLY A N 1
ATOM 888 C CA . GLY A 1 115 ? -67.162 4.242 17.185 1.00 35.75 115 GLY A CA 1
ATOM 889 C C . GLY A 1 115 ? -66.906 3.556 18.535 1.00 35.75 115 GLY A C 1
ATOM 890 O O . GLY A 1 115 ? -66.147 2.602 18.631 1.00 35.75 115 GLY A O 1
ATOM 891 N N . ARG A 1 116 ? -67.638 3.983 19.571 1.00 42.91 116 ARG A N 1
ATOM 892 C CA . ARG A 1 116 ? -68.052 3.172 20.740 1.00 42.91 116 ARG A CA 1
ATOM 893 C C . ARG A 1 116 ? -69.567 2.917 20.590 1.00 42.91 116 ARG A C 1
ATOM 895 O O . ARG A 1 116 ? -70.217 3.783 20.002 1.00 42.91 116 ARG A O 1
ATOM 902 N N . PRO A 1 117 ? -70.151 1.817 21.113 1.00 44.75 117 PRO A N 1
ATOM 903 C CA . PRO A 1 117 ? -70.605 1.857 22.513 1.00 44.75 117 PRO A CA 1
ATOM 904 C C . PRO A 1 117 ? -70.589 0.515 23.282 1.00 44.75 117 PRO A C 1
ATOM 906 O O . PRO A 1 117 ? -70.507 -0.562 22.708 1.00 44.75 117 PRO A O 1
ATOM 909 N N . GLY A 1 118 ? -70.725 0.625 24.611 1.00 35.38 118 GLY A N 1
ATOM 910 C CA . GLY A 1 118 ? -70.942 -0.469 25.572 1.00 35.38 118 GLY A CA 1
ATOM 911 C C . GLY A 1 118 ? -69.704 -0.741 26.434 1.00 35.38 118 GLY A C 1
ATOM 912 O O . GLY A 1 118 ? -68.627 -0.972 25.909 1.00 35.38 118 GLY A O 1
ATOM 913 N N . GLY A 1 119 ? -69.710 -0.700 27.763 1.00 35.50 119 GLY A N 1
ATOM 914 C CA . GL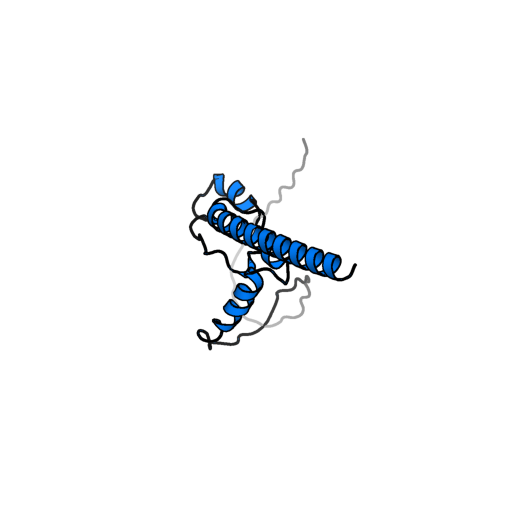Y A 1 119 ? -70.748 -0.488 28.763 1.00 35.50 119 GLY A CA 1
ATOM 915 C C . GLY A 1 119 ? -70.264 -1.163 30.050 1.00 35.50 119 GLY A C 1
ATOM 916 O O . GLY A 1 119 ? -70.113 -2.378 30.041 1.00 35.50 119 GLY A O 1
ATOM 917 N N . ARG A 1 120 ? -69.961 -0.402 31.111 1.00 41.19 120 ARG A N 1
ATOM 918 C CA . ARG A 1 120 ? -70.162 -0.780 32.524 1.00 41.19 120 ARG A CA 1
ATOM 919 C C . ARG A 1 120 ? -69.670 0.297 33.487 1.00 41.19 120 ARG A C 1
ATOM 921 O O . ARG A 1 120 ? -68.742 1.048 33.207 1.00 41.19 120 ARG A O 1
ATOM 928 N N . ASP A 1 121 ? -70.384 0.318 34.595 1.00 39.66 121 ASP A N 1
ATOM 929 C CA . ASP A 1 121 ? -70.511 1.292 35.666 1.00 39.66 121 ASP A CA 1
ATOM 930 C C . ASP A 1 121 ? -69.249 1.603 36.480 1.00 39.66 121 ASP A C 1
ATOM 932 O O . ASP A 1 121 ? -68.363 0.770 36.647 1.00 39.66 121 ASP A O 1
ATOM 936 N N . GLY A 1 122 ? -69.246 2.792 37.095 1.00 42.72 122 GLY A N 1
ATOM 937 C CA . GLY A 1 122 ? -68.303 3.150 38.155 1.00 42.72 122 GLY A CA 1
ATOM 938 C C . GLY A 1 122 ? -68.358 4.625 38.554 1.00 42.72 122 GLY A C 1
ATOM 939 O O . GLY A 1 122 ? -67.497 5.406 38.173 1.00 42.72 122 GLY A O 1
ATOM 940 N N . LYS A 1 123 ? -69.386 5.021 39.314 1.00 52.09 123 LYS A N 1
ATOM 941 C CA . LYS A 1 123 ? -69.529 6.356 39.930 1.00 52.09 123 LYS A CA 1
ATOM 942 C C . LYS A 1 123 ? -68.394 6.676 40.924 1.00 52.09 123 LYS A C 1
ATOM 944 O O . LYS A 1 123 ? -68.133 5.848 41.799 1.00 52.09 123 LYS A O 1
ATOM 949 N N . ARG A 1 124 ? -67.932 7.942 40.883 1.00 47.09 124 ARG A N 1
ATOM 950 C CA . ARG A 1 124 ? -67.560 8.900 41.974 1.00 47.09 124 ARG A CA 1
ATOM 951 C C . ARG A 1 124 ? -66.202 9.585 41.687 1.00 47.09 124 ARG A C 1
ATOM 953 O O . ARG A 1 124 ? -65.316 8.881 41.243 1.00 47.09 124 ARG A O 1
ATOM 960 N N . ILE A 1 125 ? -65.870 10.862 41.939 1.00 44.56 125 ILE A N 1
ATOM 961 C CA . ILE A 1 125 ? -66.464 12.150 42.386 1.00 44.56 125 ILE A CA 1
ATOM 962 C C . ILE A 1 125 ? -65.323 13.207 42.173 1.00 44.56 125 ILE A C 1
ATOM 964 O O . ILE A 1 125 ? -64.223 12.910 42.615 1.00 44.56 125 ILE A O 1
ATOM 968 N N . ARG A 1 126 ? -65.613 14.379 41.547 1.00 49.62 126 ARG A N 1
ATOM 969 C CA . ARG A 1 126 ? -65.088 15.793 41.705 1.00 49.62 126 ARG A CA 1
ATOM 970 C C . ARG A 1 126 ? -63.560 16.136 41.843 1.00 49.62 126 ARG A C 1
ATOM 972 O O . ARG A 1 126 ? -62.806 15.296 42.300 1.00 49.62 126 ARG A O 1
ATOM 979 N N . PRO A 1 127 ? -63.132 17.427 41.731 1.00 49.38 127 PRO A N 1
ATOM 980 C CA . PRO A 1 127 ? -63.251 18.397 40.622 1.00 49.38 127 PRO A CA 1
ATOM 981 C C . PRO A 1 127 ? -61.906 19.140 40.289 1.00 49.38 127 PRO A C 1
ATOM 983 O O . PRO A 1 127 ? -60.940 19.040 41.031 1.00 49.38 127 PRO A O 1
ATOM 986 N N . SER A 1 128 ? -61.890 19.871 39.162 1.00 46.34 128 SER A N 1
ATOM 987 C CA . SER A 1 128 ? -61.127 21.099 38.789 1.00 46.34 128 SER A CA 1
ATOM 988 C C . SER A 1 128 ? -59.834 21.540 39.514 1.00 46.34 128 SER A C 1
ATOM 990 O O . SER A 1 128 ? -59.846 21.746 40.725 1.00 46.34 128 SER A O 1
ATOM 992 N N . ASN A 1 129 ? -58.811 21.908 38.724 1.00 41.47 129 ASN A N 1
ATOM 993 C CA . ASN A 1 129 ? -58.215 23.261 38.716 1.00 41.47 129 ASN A CA 1
ATOM 994 C C . ASN A 1 129 ? -57.243 23.425 37.525 1.00 41.47 129 ASN A C 1
ATOM 996 O O . ASN A 1 129 ? -56.157 22.852 37.544 1.00 41.47 129 ASN A O 1
ATOM 1000 N N . ASP A 1 130 ? -57.647 24.219 36.529 1.00 45.25 130 ASP A N 1
ATOM 1001 C CA . ASP A 1 130 ? -56.730 25.105 35.791 1.00 45.25 130 ASP A CA 1
ATOM 1002 C C . ASP A 1 130 ? -56.448 26.333 36.680 1.00 45.25 130 ASP A C 1
ATOM 1004 O O . ASP A 1 130 ? -57.247 26.639 37.578 1.00 45.25 130 ASP A O 1
ATOM 1008 N N . PRO A 1 131 ? -55.309 27.013 36.490 1.00 54.31 131 PRO A N 1
ATOM 1009 C CA . PRO A 1 131 ? -55.370 28.181 35.616 1.00 54.31 131 PRO A CA 1
ATOM 1010 C C . PRO A 1 131 ? -54.218 28.265 34.608 1.00 54.31 131 PRO A C 1
ATOM 1012 O O . PRO A 1 131 ? -53.053 28.039 34.940 1.00 54.31 131 PRO A O 1
ATOM 1015 N N . ASP A 1 132 ? -54.607 28.668 33.398 1.00 50.69 132 ASP A N 1
ATOM 1016 C CA . ASP A 1 132 ? -53.798 29.359 32.400 1.00 50.69 132 ASP A CA 1
ATOM 1017 C C . ASP A 1 132 ? -52.956 30.476 33.029 1.00 50.69 132 ASP A C 1
ATOM 1019 O O . ASP A 1 132 ? -53.466 31.278 33.815 1.00 50.69 132 ASP A O 1
ATOM 1023 N N . LEU A 1 133 ? -51.693 30.561 32.615 1.00 55.44 133 LEU A N 1
ATOM 1024 C CA . LEU A 1 133 ? -50.921 31.800 32.605 1.00 55.44 133 LEU A CA 1
ATOM 1025 C C . LEU A 1 133 ? -50.159 31.845 31.276 1.00 55.44 133 LEU A C 1
ATOM 1027 O O . LEU A 1 133 ? -49.021 31.386 31.176 1.00 55.44 133 LEU A O 1
ATOM 1031 N N . ASP A 1 134 ? -50.862 32.335 30.255 1.00 54.31 134 ASP A N 1
ATOM 1032 C CA . ASP A 1 134 ? -50.260 33.180 29.226 1.00 54.31 134 ASP A CA 1
ATOM 1033 C C . ASP A 1 134 ? -49.833 34.484 29.910 1.00 54.31 134 ASP A C 1
ATOM 1035 O O . ASP A 1 134 ? -50.665 35.137 30.530 1.00 54.31 134 ASP A O 1
ATOM 1039 N N . ASP A 1 135 ? -48.553 34.817 29.808 1.00 57.62 135 ASP A N 1
ATOM 1040 C CA . ASP A 1 135 ? -47.987 36.172 29.861 1.00 57.62 135 ASP A CA 1
ATOM 1041 C C . ASP A 1 135 ? -46.553 35.988 29.314 1.00 57.62 135 ASP A C 1
ATOM 1043 O O . ASP A 1 135 ? -45.711 35.358 29.955 1.00 57.62 135 ASP A O 1
ATOM 1047 N N . GLU A 1 136 ? -46.329 36.113 28.006 1.00 56.00 136 GLU A N 1
ATOM 1048 C CA . GLU A 1 136 ? -46.072 37.367 27.281 1.00 56.00 136 GLU A CA 1
ATOM 1049 C C . GLU A 1 136 ? -44.806 38.120 27.737 1.00 56.00 136 GLU A C 1
ATOM 1051 O O . GLU A 1 136 ? -44.498 38.242 28.920 1.00 56.00 136 GLU A O 1
ATOM 1056 N N . GLU A 1 137 ? -44.135 38.665 26.719 1.00 51.12 137 GLU A N 1
ATOM 1057 C CA . GLU A 1 137 ? -43.157 39.763 26.740 1.00 51.12 137 GLU A CA 1
ATOM 1058 C C . GLU A 1 137 ? -41.658 39.459 26.956 1.00 51.12 137 GLU A C 1
ATOM 1060 O O . GLU A 1 137 ? -41.126 39.332 28.058 1.00 51.12 137 GLU A O 1
ATOM 1065 N N . ASP A 1 138 ? -40.974 39.376 25.805 1.00 54.81 138 ASP A N 1
ATOM 1066 C CA . ASP A 1 138 ? -39.980 40.359 25.337 1.00 54.81 138 ASP A CA 1
ATOM 1067 C C . ASP A 1 138 ? -39.073 41.030 26.379 1.00 54.81 138 ASP A C 1
ATOM 1069 O O . ASP A 1 138 ? -39.526 41.855 27.164 1.00 54.81 138 ASP A O 1
ATOM 1073 N N . PHE A 1 139 ? -37.759 40.801 26.236 1.00 50.88 139 PHE A N 1
ATOM 1074 C CA . PHE A 1 139 ? -36.713 41.838 26.241 1.00 50.88 139 PHE A CA 1
ATOM 1075 C C . PHE A 1 139 ? -35.480 41.369 25.455 1.00 50.88 139 PHE A C 1
ATOM 1077 O O . PHE A 1 139 ? -35.093 40.184 25.592 1.00 50.88 139 PHE A O 1
#

Sequence (139 aa):
MLSALMSKRAKLQEELRSIERQVYEMETTYLQESNQFGSVLKGFESFLSSSKNTSNLKRSRKFQADERLFSLSSVTSPAVDEHMAGRDDGREYGSGRSKGATTPANGQGKPKKGGRPGGRDGKRIRPSNDPDLDDEEDF

Radius of gyration: 33.03 Å; chains: 1; bounding box: 88×65×73 Å

Secondary structure (DSSP, 8-state):
-HHHHHHHHHHHHHHHHHHHHHHHHHHHHHHHHHTTT-BTTTBSHHHHHGGG-GGGGG--PPPPGGG-HHHHTSTTSHHHHHHHHTTTTTSSS----------------------------------------------

Foldseek 3Di:
DVVVVVVVVVVVVVVVQVVLVVLVVVLQVQQLVCLQQHDPQGDRVVNVVCPPPVPPSPPSDDDDLVSSVVSVVDPPHPSVVVVVVVVVVPPPPDPDDDDDDDDDDDDDDDDDDDDDDDDDDDDDDDDDDDDDDDDDDDD

Organism: Oryza sativa subsp. japonica (NCBI:txid39947)